Protein AF-A0A7C5MDJ0-F1 (afdb_monomer_lite)

Foldseek 3Di:
DPPPQDDLVRQLVLLVVLLVCVLVVHDPDDDDDPLSVVQVVLLVVVVDDPVVSNVLSVVLNVVQNVCSVVVVDSHGDHSCVVVVHDD

Structure (mmCIF, N/CA/C/O backbone):
data_AF-A0A7C5MDJ0-F1
#
_entry.id   AF-A0A7C5MDJ0-F1
#
loop_
_atom_site.group_PDB
_atom_site.id
_atom_site.type_symbol
_atom_site.label_atom_id
_atom_site.label_alt_id
_atom_site.label_comp_id
_atom_site.label_asym_id
_atom_site.label_entity_id
_atom_site.label_seq_id
_atom_site.pdbx_PDB_ins_code
_atom_site.Cartn_x
_atom_site.Cartn_y
_atom_site.Cartn_z
_atom_site.occupancy
_atom_site.B_iso_or_equiv
_atom_site.auth_seq_id
_atom_site.auth_comp_id
_atom_site.auth_asym_id
_atom_site.auth_atom_id
_atom_site.pdbx_PDB_model_num
ATOM 1 N N . MET A 1 1 ? 7.648 -9.248 -27.714 1.00 37.88 1 MET A N 1
ATOM 2 C CA . MET A 1 1 ? 6.789 -9.320 -26.516 1.00 37.88 1 MET A CA 1
ATOM 3 C C . MET A 1 1 ? 7.706 -9.646 -25.354 1.00 37.88 1 MET A C 1
ATOM 5 O O . MET A 1 1 ? 7.960 -10.809 -25.092 1.00 37.88 1 MET A O 1
ATOM 9 N N . THR A 1 2 ? 8.360 -8.631 -24.794 1.00 44.91 2 THR A N 1
ATOM 10 C CA . THR A 1 2 ? 9.277 -8.814 -23.665 1.00 44.91 2 THR A CA 1
ATOM 11 C C . THR A 1 2 ? 8.434 -8.973 -22.416 1.00 44.91 2 THR A C 1
ATOM 13 O O . THR A 1 2 ? 7.618 -8.101 -22.125 1.00 44.91 2 THR A O 1
ATOM 16 N N . ASP A 1 3 ? 8.598 -10.106 -21.745 1.00 46.62 3 ASP A N 1
ATOM 17 C CA . ASP A 1 3 ? 8.041 -10.397 -20.432 1.00 46.62 3 ASP A CA 1
ATOM 18 C C . ASP A 1 3 ? 8.293 -9.196 -19.502 1.00 46.62 3 ASP A C 1
ATOM 20 O O . ASP A 1 3 ? 9.426 -8.900 -19.127 1.00 46.62 3 ASP A O 1
ATOM 24 N N . GLY A 1 4 ? 7.242 -8.406 -19.264 1.00 56.06 4 GLY A N 1
ATOM 25 C CA . GLY A 1 4 ? 7.283 -7.126 -18.556 1.00 56.06 4 GLY A CA 1
ATOM 26 C C . GLY A 1 4 ? 7.327 -7.310 -17.044 1.00 56.06 4 GLY A C 1
ATOM 27 O O . GLY A 1 4 ? 6.557 -6.673 -16.327 1.00 56.06 4 GLY A O 1
ATOM 28 N N . SER A 1 5 ? 8.168 -8.225 -16.565 1.00 68.06 5 SER A N 1
ATOM 29 C CA . SER A 1 5 ? 8.371 -8.437 -15.139 1.00 68.06 5 SER A CA 1
ATOM 30 C C . SER A 1 5 ? 9.123 -7.238 -14.568 1.00 68.06 5 SER A C 1
ATOM 32 O O . SER A 1 5 ? 10.304 -7.043 -14.842 1.00 68.06 5 SER A O 1
ATOM 34 N N . LEU A 1 6 ? 8.426 -6.428 -13.771 1.00 79.25 6 LEU A N 1
ATOM 35 C CA . LEU A 1 6 ? 9.044 -5.369 -12.979 1.00 79.25 6 LEU A CA 1
ATOM 36 C C . LEU A 1 6 ? 10.048 -5.980 -11.996 1.00 79.25 6 LEU A C 1
ATOM 38 O O . LEU A 1 6 ? 9.775 -7.003 -11.364 1.00 79.25 6 LEU A O 1
ATOM 42 N N . SER A 1 7 ? 11.184 -5.316 -11.831 1.00 86.62 7 SER A N 1
ATOM 43 C CA . SER A 1 7 ? 12.166 -5.630 -10.795 1.00 86.62 7 SER A CA 1
ATOM 44 C C . SER A 1 7 ? 11.549 -5.421 -9.409 1.00 86.62 7 SER A C 1
ATOM 46 O O . SER A 1 7 ? 10.645 -4.599 -9.237 1.00 86.62 7 SER A O 1
ATOM 48 N N . GLN A 1 8 ? 12.060 -6.104 -8.381 1.00 84.81 8 GLN A N 1
ATOM 49 C CA . GLN A 1 8 ? 11.556 -5.929 -7.011 1.00 84.81 8 GLN A CA 1
ATOM 50 C C . GLN A 1 8 ? 11.651 -4.474 -6.530 1.00 84.81 8 GLN A C 1
ATOM 52 O O . GLN A 1 8 ? 10.714 -3.981 -5.901 1.00 84.81 8 GLN A O 1
ATOM 57 N N . ASP A 1 9 ? 12.722 -3.764 -6.888 1.00 88.06 9 ASP A N 1
ATOM 58 C CA . ASP A 1 9 ? 12.879 -2.340 -6.574 1.00 88.06 9 ASP A CA 1
ATOM 59 C C . ASP A 1 9 ? 11.822 -1.471 -7.267 1.00 88.06 9 ASP A C 1
ATOM 61 O O . ASP A 1 9 ? 11.299 -0.522 -6.680 1.00 88.06 9 ASP A O 1
ATOM 65 N N . GLU A 1 10 ? 11.443 -1.819 -8.500 1.00 91.06 10 GLU A N 1
ATOM 66 C CA . GLU A 1 10 ? 10.394 -1.116 -9.239 1.00 91.06 10 GLU A CA 1
ATOM 67 C C . GLU A 1 10 ? 9.020 -1.366 -8.610 1.00 91.06 10 GLU A C 1
ATOM 69 O O . GLU A 1 10 ? 8.240 -0.427 -8.433 1.00 91.06 10 GLU A O 1
ATOM 74 N N . VAL A 1 11 ? 8.729 -2.610 -8.217 1.00 91.50 11 VAL A N 1
ATOM 75 C CA . VAL A 1 11 ? 7.501 -2.962 -7.487 1.00 91.50 11 VAL A CA 1
ATOM 76 C C . VAL A 1 11 ? 7.434 -2.205 -6.160 1.00 91.50 11 VAL A C 1
ATOM 78 O O . VAL A 1 11 ? 6.411 -1.583 -5.862 1.00 91.50 11 VAL A O 1
ATOM 81 N N . LEU A 1 12 ? 8.528 -2.185 -5.395 1.00 91.56 12 LEU A N 1
ATOM 82 C CA . LEU A 1 12 ? 8.626 -1.480 -4.119 1.00 91.56 12 LEU A CA 1
ATOM 83 C C . LEU A 1 12 ? 8.421 0.031 -4.288 1.00 91.56 12 LEU A C 1
ATOM 85 O O . LEU A 1 12 ? 7.617 0.631 -3.569 1.00 91.56 12 LEU A O 1
ATOM 89 N N . ALA A 1 13 ? 9.088 0.650 -5.264 1.00 92.44 13 ALA A N 1
ATOM 90 C CA . ALA A 1 13 ? 8.965 2.078 -5.538 1.00 92.44 13 ALA A CA 1
ATOM 91 C C . ALA A 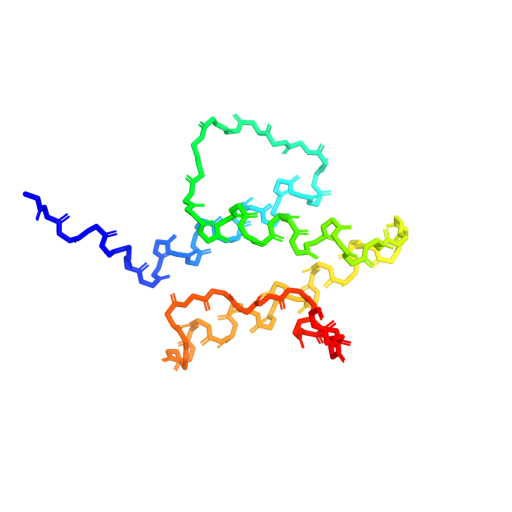1 13 ? 7.538 2.463 -5.961 1.00 92.44 13 ALA A C 1
ATOM 93 O O . ALA A 1 13 ? 6.995 3.474 -5.493 1.00 92.44 13 ALA A O 1
ATOM 94 N N . ARG A 1 14 ? 6.900 1.646 -6.812 1.00 93.38 14 ARG A N 1
ATOM 95 C CA . ARG A 1 14 ? 5.496 1.829 -7.216 1.00 93.38 14 ARG A CA 1
ATOM 96 C C . ARG A 1 14 ? 4.547 1.670 -6.034 1.00 93.38 14 ARG A C 1
ATOM 98 O O . ARG A 1 14 ? 3.662 2.507 -5.861 1.00 93.38 14 ARG A O 1
ATOM 105 N N . PHE A 1 15 ? 4.772 0.671 -5.182 1.00 93.69 15 PHE A N 1
ATOM 106 C CA . PHE A 1 15 ? 3.967 0.436 -3.986 1.00 93.69 15 PHE A CA 1
ATOM 107 C C . PHE A 1 15 ? 4.062 1.610 -3.005 1.00 93.69 15 PHE A C 1
ATOM 109 O O . PHE A 1 15 ? 3.044 2.190 -2.635 1.00 93.69 15 PHE A O 1
ATOM 116 N N . GLN A 1 16 ? 5.271 2.043 -2.643 1.00 92.94 16 GLN A N 1
ATOM 117 C CA . GLN A 1 16 ? 5.464 3.193 -1.752 1.00 92.94 16 GLN A CA 1
ATOM 118 C C . GLN A 1 16 ? 4.833 4.469 -2.320 1.00 92.94 16 GLN A C 1
ATOM 120 O O . GLN A 1 16 ? 4.270 5.285 -1.586 1.00 92.94 16 GLN A O 1
ATOM 125 N N . ARG A 1 17 ? 4.901 4.662 -3.643 1.00 92.81 17 ARG A N 1
ATOM 126 C CA . ARG A 1 17 ? 4.215 5.775 -4.302 1.00 92.81 17 ARG A CA 1
ATOM 127 C C . ARG A 1 17 ? 2.697 5.668 -4.155 1.00 92.81 17 ARG A C 1
ATOM 129 O O . ARG A 1 17 ? 2.087 6.665 -3.778 1.00 92.81 17 ARG A O 1
ATOM 136 N N . LEU A 1 18 ? 2.117 4.490 -4.389 1.00 93.00 18 LEU A N 1
ATOM 13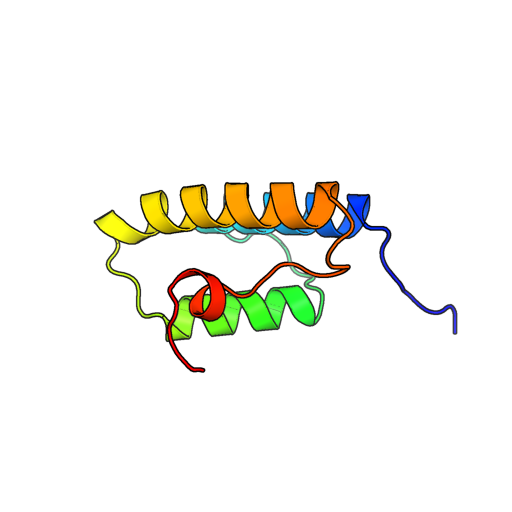7 C CA . LEU A 1 18 ? 0.686 4.243 -4.206 1.00 93.00 18 LEU A CA 1
ATOM 138 C C . LEU A 1 18 ? 0.240 4.561 -2.771 1.00 93.00 18 LEU A C 1
ATOM 140 O O . LEU A 1 18 ? -0.744 5.269 -2.579 1.00 93.00 18 LEU A O 1
ATOM 144 N N . ILE A 1 19 ? 0.989 4.109 -1.760 1.00 92.56 19 ILE A N 1
ATOM 145 C CA . ILE A 1 19 ? 0.678 4.397 -0.351 1.00 92.56 19 ILE A CA 1
ATOM 146 C C . ILE A 1 19 ? 0.716 5.898 -0.064 1.00 92.56 19 ILE A C 1
ATOM 148 O O . ILE A 1 19 ? -0.196 6.421 0.572 1.00 92.56 19 ILE A O 1
ATOM 152 N N . ARG A 1 20 ? 1.731 6.620 -0.553 1.00 92.25 20 ARG A N 1
ATOM 153 C CA . ARG A 1 20 ? 1.811 8.080 -0.377 1.00 92.25 20 ARG A CA 1
ATOM 154 C C . ARG A 1 20 ? 0.617 8.805 -0.994 1.00 92.25 20 ARG A C 1
ATOM 156 O O . ARG A 1 20 ? 0.128 9.759 -0.398 1.00 92.25 20 ARG A O 1
ATOM 163 N N . GLU A 1 21 ? 0.162 8.370 -2.165 1.00 92.06 21 GLU A N 1
ATOM 164 C CA . GLU A 1 21 ? -1.025 8.919 -2.831 1.00 92.06 21 GLU A CA 1
ATOM 165 C C . GLU A 1 21 ? -2.297 8.640 -2.010 1.00 92.06 21 GLU A C 1
ATOM 167 O O . GLU A 1 21 ? -3.072 9.556 -1.738 1.00 92.06 21 GLU A O 1
ATOM 172 N N . LEU A 1 22 ? -2.452 7.414 -1.500 1.00 89.88 22 LEU A N 1
ATOM 173 C CA . LEU A 1 22 ? -3.569 7.032 -0.629 1.00 89.88 22 LEU A CA 1
ATOM 174 C C . LEU A 1 22 ? -3.592 7.791 0.702 1.00 89.88 22 LEU A C 1
ATOM 176 O O . LEU A 1 22 ? -4.660 8.190 1.157 1.00 89.88 22 LEU A O 1
ATOM 180 N N . LEU A 1 23 ? -2.431 8.006 1.326 1.00 89.31 23 LEU A N 1
ATOM 181 C CA . LEU A 1 23 ? -2.312 8.769 2.572 1.00 89.31 23 LEU A CA 1
ATOM 182 C C . LEU A 1 23 ? -2.634 10.254 2.370 1.00 89.31 23 LEU A C 1
ATOM 184 O O . LEU A 1 23 ? -3.173 10.885 3.273 1.00 89.31 23 LEU A O 1
ATOM 188 N N . LYS A 1 24 ? -2.308 10.813 1.199 1.00 89.31 24 LYS A N 1
ATOM 189 C CA . LYS A 1 24 ? -2.650 12.198 0.843 1.00 89.31 24 LYS A CA 1
ATOM 190 C C . LYS A 1 24 ? -4.108 12.364 0.410 1.00 89.31 24 LYS A C 1
ATOM 192 O O . LYS A 1 24 ? -4.590 13.488 0.393 1.00 89.31 24 LYS A O 1
ATOM 197 N N . GLY A 1 25 ? -4.787 11.275 0.044 1.00 85.69 25 GLY A N 1
ATOM 198 C CA . GLY A 1 25 ? -6.128 11.322 -0.543 1.00 85.69 25 GLY A CA 1
ATOM 199 C C . GLY A 1 25 ? -6.151 11.847 -1.984 1.00 85.69 25 GLY A C 1
ATOM 200 O O . GLY A 1 25 ? -7.213 12.195 -2.486 1.00 85.69 25 GLY A O 1
ATOM 201 N N . GLU A 1 26 ? -4.998 11.902 -2.658 1.00 86.19 26 GLU A N 1
ATOM 202 C CA . GLU A 1 26 ? -4.867 12.409 -4.026 1.00 86.19 26 GLU A CA 1
ATOM 203 C C . GLU A 1 26 ? -4.093 11.413 -4.892 1.00 86.19 26 GLU A C 1
ATOM 205 O O . GLU A 1 26 ? -2.921 11.127 -4.636 1.00 86.19 26 GLU A O 1
ATOM 210 N N . ILE A 1 27 ? -4.720 10.944 -5.972 1.00 86.31 27 ILE A N 1
ATOM 211 C CA . ILE A 1 27 ? -4.090 10.078 -6.971 1.00 86.31 27 ILE A CA 1
ATOM 212 C C . ILE A 1 27 ? -3.963 10.871 -8.276 1.00 86.31 27 ILE A C 1
ATOM 214 O O . ILE A 1 27 ? -4.958 11.178 -8.923 1.00 86.31 27 ILE A O 1
ATOM 218 N N . LYS A 1 28 ? -2.731 11.227 -8.661 1.00 81.69 28 LYS A N 1
ATOM 219 C CA . LYS A 1 28 ? -2.447 12.097 -9.828 1.00 81.69 28 LYS A CA 1
ATOM 220 C C . LYS A 1 28 ? -1.974 11.348 -11.072 1.00 81.69 28 LYS A C 1
ATOM 222 O O . LYS A 1 28 ? -1.557 11.967 -12.046 1.00 81.69 28 LYS A O 1
ATOM 227 N N . ARG A 1 29 ? -1.939 10.020 -11.021 1.00 84.81 29 ARG A N 1
ATOM 228 C CA . ARG A 1 29 ? -1.355 9.184 -12.072 1.00 84.81 29 ARG A CA 1
ATOM 229 C C . ARG A 1 29 ? -2.431 8.492 -12.898 1.00 84.81 29 ARG A C 1
ATOM 231 O O . ARG A 1 29 ? -3.438 8.050 -12.364 1.00 84.81 29 ARG A O 1
ATOM 238 N N . ASN A 1 30 ? -2.149 8.363 -14.193 1.00 83.62 30 ASN A N 1
ATOM 239 C CA . ASN A 1 30 ? -3.060 7.802 -15.196 1.00 83.62 30 ASN A CA 1
ATOM 240 C C . ASN A 1 30 ? -2.700 6.361 -15.593 1.00 83.62 30 ASN A C 1
ATOM 242 O O . ASN A 1 30 ? -3.264 5.814 -16.535 1.00 83.62 30 ASN A O 1
ATOM 246 N N . THR A 1 31 ? -1.717 5.748 -14.929 1.00 86.06 31 THR A N 1
ATOM 247 C CA . THR A 1 31 ? -1.217 4.417 -15.291 1.00 86.06 31 THR A CA 1
ATOM 248 C C . THR A 1 31 ? -0.947 3.598 -14.041 1.00 86.06 31 THR A C 1
ATOM 250 O O . THR A 1 31 ? -0.150 3.992 -13.185 1.00 86.06 31 THR A O 1
ATOM 253 N N . PHE A 1 32 ? -1.575 2.429 -13.986 1.00 89.75 32 PHE A N 1
ATOM 254 C CA . PHE A 1 32 ? -1.477 1.463 -12.900 1.00 89.75 32 PHE A CA 1
ATOM 255 C C . PHE A 1 32 ? -1.115 0.097 -13.470 1.00 89.75 32 PHE A C 1
ATOM 257 O O . PHE A 1 32 ? -1.493 -0.234 -14.592 1.00 89.75 32 PHE A O 1
ATOM 264 N N . GLN A 1 33 ? -0.374 -0.690 -12.701 1.00 90.25 33 GLN A N 1
ATOM 265 C CA . GLN A 1 33 ? -0.217 -2.115 -12.970 1.00 90.25 33 GLN A CA 1
ATOM 266 C C . GLN A 1 33 ? -1.450 -2.883 -12.498 1.00 90.25 33 GLN A C 1
ATOM 268 O O . GLN A 1 33 ? -2.118 -2.431 -11.565 1.00 90.25 33 GLN A O 1
ATOM 273 N N . PRO A 1 34 ? -1.706 -4.076 -13.059 1.00 91.12 34 PRO A N 1
ATOM 274 C CA . PRO A 1 34 ? -2.797 -4.937 -12.611 1.00 91.12 34 PRO A CA 1
ATOM 275 C C . PRO A 1 34 ? -2.810 -5.150 -11.089 1.00 91.12 34 PRO A C 1
ATOM 277 O O . PRO A 1 34 ? -3.835 -4.921 -10.454 1.00 91.12 34 PRO A O 1
ATOM 280 N N . TRP A 1 35 ? -1.656 -5.449 -10.479 1.00 91.38 35 TRP A N 1
ATOM 281 C CA . TRP A 1 35 ? -1.556 -5.653 -9.028 1.00 91.38 35 TRP A CA 1
ATOM 282 C C . TRP A 1 35 ? -1.867 -4.384 -8.215 1.00 91.38 35 TRP A C 1
ATOM 284 O O . TRP A 1 35 ? -2.392 -4.476 -7.111 1.00 91.38 35 TRP A O 1
ATOM 294 N N . GLU A 1 36 ? -1.581 -3.185 -8.741 1.00 92.50 36 GLU A N 1
ATOM 295 C CA . GLU A 1 36 ? -1.908 -1.922 -8.059 1.00 92.50 36 GLU A CA 1
ATOM 296 C C . GLU A 1 36 ? -3.423 -1.724 -7.990 1.00 92.50 36 GLU A C 1
ATOM 298 O O . GLU A 1 36 ? -3.941 -1.285 -6.964 1.00 92.50 36 GLU A O 1
ATOM 303 N N . ILE A 1 37 ? -4.130 -2.082 -9.066 1.00 92.06 37 ILE A N 1
ATOM 304 C CA . ILE A 1 37 ? -5.593 -2.054 -9.111 1.00 92.06 37 ILE A CA 1
ATOM 305 C C . ILE A 1 37 ? -6.179 -3.082 -8.141 1.00 92.06 37 ILE A C 1
ATOM 307 O O . ILE A 1 37 ? -7.093 -2.750 -7.391 1.00 92.06 37 ILE A O 1
ATOM 311 N N . GLU A 1 38 ? -5.630 -4.297 -8.093 1.00 92.31 38 GLU A N 1
ATOM 312 C CA . GLU A 1 38 ? -6.075 -5.314 -7.134 1.00 92.31 38 GLU A CA 1
ATOM 313 C C . GLU A 1 38 ? -5.928 -4.851 -5.681 1.00 92.31 38 GLU A C 1
ATOM 315 O O . GLU A 1 38 ? -6.828 -5.083 -4.875 1.00 92.31 38 GLU A O 1
ATOM 320 N N . LEU A 1 39 ? -4.828 -4.169 -5.341 1.00 92.06 39 LEU A N 1
ATOM 321 C CA . LEU A 1 39 ? -4.647 -3.587 -4.011 1.00 92.06 39 LEU A CA 1
ATOM 322 C C . LEU A 1 39 ? -5.668 -2.488 -3.723 1.00 92.06 39 LEU A C 1
ATOM 324 O O . LEU A 1 39 ? -6.208 -2.440 -2.625 1.00 92.06 39 LEU A O 1
ATOM 328 N N . LEU A 1 40 ? -5.938 -1.604 -4.684 1.00 91.38 40 LEU A N 1
ATOM 329 C CA . LEU A 1 40 ? -6.934 -0.545 -4.513 1.00 91.38 40 LEU A CA 1
ATOM 330 C C . LEU A 1 40 ? -8.326 -1.125 -4.237 1.00 91.38 40 LEU A C 1
ATOM 332 O O . LEU A 1 40 ? -8.983 -0.698 -3.290 1.00 91.38 40 LEU A O 1
ATOM 336 N N . LEU A 1 41 ? -8.741 -2.131 -5.010 1.00 91.56 41 LEU A N 1
ATOM 337 C CA . LEU A 1 41 ? -10.013 -2.829 -4.808 1.00 91.56 41 LEU A CA 1
ATOM 338 C C . LEU A 1 41 ? -10.074 -3.529 -3.441 1.00 91.56 41 LEU A C 1
ATOM 340 O O . LEU A 1 41 ? -11.094 -3.459 -2.759 1.00 91.56 41 LEU A O 1
ATOM 344 N N . ASP A 1 42 ? -8.977 -4.161 -3.018 1.00 91.38 42 ASP A N 1
ATOM 345 C CA . ASP A 1 42 ? -8.857 -4.808 -1.706 1.00 91.38 42 ASP A CA 1
ATOM 346 C C . ASP A 1 42 ? -8.908 -3.807 -0.536 1.00 91.38 42 ASP A C 1
ATOM 348 O O . ASP A 1 42 ? -9.484 -4.078 0.518 1.00 91.38 42 ASP A O 1
ATOM 352 N N . ILE A 1 43 ? -8.341 -2.613 -0.713 1.00 89.19 43 ILE A N 1
ATOM 353 C CA . ILE A 1 43 ? -8.388 -1.554 0.302 1.00 89.19 43 ILE A CA 1
ATOM 354 C C . ILE A 1 43 ? -9.807 -1.011 0.452 1.00 89.19 43 ILE A C 1
ATOM 356 O O . ILE A 1 43 ? -10.274 -0.826 1.580 1.00 89.19 43 ILE A O 1
ATOM 360 N N . GLU A 1 44 ? -10.494 -0.773 -0.665 1.00 87.94 44 GLU A N 1
ATOM 361 C CA . GLU A 1 44 ? -11.882 -0.309 -0.660 1.00 87.94 44 GLU A CA 1
ATOM 362 C C . GLU A 1 44 ? -12.820 -1.367 -0.051 1.00 87.94 44 GLU A C 1
ATOM 364 O O . GLU A 1 44 ? -13.668 -1.02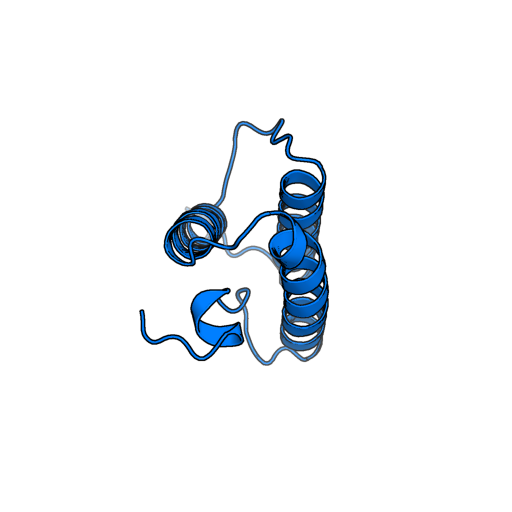8 0.778 1.00 87.94 44 GLU A O 1
ATOM 369 N N . SER A 1 45 ? -12.615 -2.659 -0.342 1.00 87.56 45 SER A N 1
ATOM 370 C CA . SER A 1 45 ? -13.410 -3.747 0.253 1.00 87.56 45 SER A CA 1
ATOM 371 C C . SER A 1 45 ? -13.224 -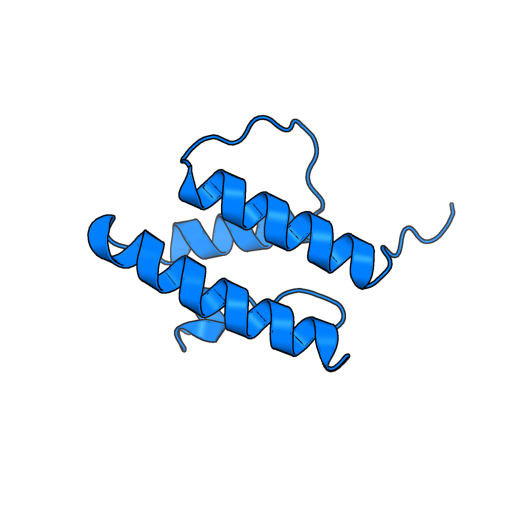3.877 1.772 1.00 87.56 45 SER A C 1
ATOM 373 O O . SER A 1 45 ? -14.146 -4.276 2.487 1.00 87.56 45 SER A O 1
ATOM 375 N N . CYS A 1 46 ? -12.066 -3.475 2.309 1.00 85.19 46 CYS A N 1
ATOM 376 C CA . CYS A 1 46 ? -11.817 -3.483 3.751 1.00 85.19 46 CYS A CA 1
ATOM 377 C C . CYS A 1 46 ? -12.658 -2.450 4.530 1.00 85.19 46 CYS A C 1
ATOM 379 O O . CYS A 1 46 ? -12.753 -2.569 5.759 1.00 85.19 46 CYS A O 1
ATOM 381 N N . ASN A 1 47 ? -13.271 -1.470 3.847 1.00 82.31 47 ASN A N 1
ATOM 382 C CA . ASN A 1 47 ? -14.145 -0.430 4.404 1.00 82.31 47 ASN A CA 1
ATOM 383 C C . ASN A 1 47 ? -13.587 0.200 5.701 1.00 82.31 47 ASN A C 1
ATOM 385 O O . ASN A 1 47 ? -14.223 0.209 6.762 1.00 82.31 47 ASN A O 1
ATOM 389 N N . LEU A 1 48 ? -12.329 0.651 5.643 1.00 78.69 48 LEU A N 1
ATOM 390 C CA . LEU A 1 48 ? -11.623 1.207 6.797 1.00 78.69 48 LEU A CA 1
ATOM 391 C C . LEU A 1 48 ? -12.219 2.555 7.224 1.00 78.69 48 LEU A C 1
ATOM 393 O O . LEU A 1 48 ? -12.321 3.486 6.427 1.00 78.69 48 LEU A O 1
ATOM 397 N N . ARG A 1 49 ? -12.515 2.708 8.522 1.00 76.00 49 ARG A N 1
ATOM 398 C CA . ARG A 1 49 ? -12.905 4.006 9.097 1.00 76.00 49 ARG A CA 1
ATOM 399 C C . ARG A 1 49 ? -11.744 5.005 8.986 1.00 76.00 49 ARG A C 1
ATOM 401 O O . ARG A 1 49 ? -10.616 4.681 9.358 1.00 76.00 49 ARG A O 1
ATOM 408 N N . LEU A 1 50 ? -12.036 6.229 8.538 1.00 66.50 50 LEU A N 1
ATOM 409 C CA . LEU A 1 50 ? -11.062 7.299 8.256 1.00 66.50 50 LEU A CA 1
ATOM 410 C C . LEU A 1 50 ? -9.971 7.516 9.333 1.00 66.50 50 LEU A C 1
ATOM 412 O O . LEU A 1 50 ? -8.799 7.483 8.965 1.00 66.50 50 LEU A O 1
ATOM 416 N N . PRO A 1 51 ? -10.274 7.653 10.643 1.00 66.88 51 PRO A N 1
ATOM 417 C CA . PRO A 1 51 ? -9.231 7.880 11.657 1.00 66.88 51 PRO A CA 1
ATOM 418 C C . PRO A 1 51 ? -8.310 6.667 11.875 1.00 66.88 51 PRO A C 1
ATOM 420 O O . PRO A 1 51 ? -7.177 6.798 12.335 1.00 66.88 51 PRO A O 1
ATOM 423 N N . SER A 1 52 ? -8.775 5.464 11.535 1.00 77.06 52 SER A N 1
ATOM 424 C CA . SER A 1 52 ? -7.988 4.232 11.633 1.00 77.06 52 SER A CA 1
ATOM 425 C C . SER A 1 52 ? -7.224 3.930 10.340 1.00 77.06 52 SER A C 1
ATOM 427 O O . SER A 1 52 ? -6.208 3.237 10.390 1.00 77.06 52 SER A O 1
ATOM 429 N N . ARG A 1 53 ? -7.679 4.465 9.197 1.00 84.69 53 ARG A N 1
ATOM 430 C CA . ARG A 1 53 ? -7.134 4.188 7.860 1.00 84.69 53 ARG A CA 1
ATOM 431 C C . ARG A 1 53 ? -5.659 4.553 7.755 1.00 84.69 53 ARG A C 1
ATOM 433 O O . ARG A 1 53 ? -4.870 3.722 7.321 1.00 84.69 53 ARG A O 1
ATOM 440 N N . GLU A 1 54 ? -5.271 5.745 8.200 1.00 87.12 54 GLU A N 1
ATOM 441 C CA . GLU A 1 54 ? -3.881 6.202 8.094 1.00 87.12 54 GLU A CA 1
ATOM 442 C C . GLU A 1 54 ? -2.916 5.293 8.871 1.00 87.12 54 GLU A C 1
ATOM 444 O O . GLU A 1 54 ? -1.921 4.803 8.336 1.00 87.12 54 GLU A O 1
ATOM 449 N N . ASN A 1 55 ? -3.253 5.005 10.130 1.00 88.94 55 ASN A N 1
ATOM 450 C CA . ASN A 1 55 ? -2.448 4.150 10.997 1.00 88.94 55 ASN A CA 1
ATOM 451 C C . ASN A 1 55 ? -2.331 2.721 10.452 1.00 88.94 55 ASN A C 1
ATOM 453 O O . ASN A 1 55 ? -1.256 2.121 10.520 1.00 88.94 55 ASN A O 1
ATOM 457 N N . VAL A 1 56 ? -3.420 2.178 9.902 1.00 90.69 56 VAL A N 1
ATOM 458 C CA . VAL A 1 56 ? -3.433 0.849 9.280 1.00 90.69 56 VAL A CA 1
ATOM 459 C C . VAL A 1 56 ? -2.567 0.829 8.022 1.00 90.69 56 VAL A C 1
ATOM 461 O O . VAL A 1 56 ? -1.710 -0.045 7.912 1.00 90.69 56 VAL A O 1
ATOM 464 N N . LEU A 1 57 ? -2.712 1.811 7.126 1.00 91.06 57 LEU A N 1
ATOM 465 C CA . LEU A 1 57 ? -1.919 1.900 5.896 1.00 91.06 57 LEU A CA 1
ATOM 466 C C . LEU A 1 57 ? -0.418 2.017 6.188 1.00 91.06 57 LEU A C 1
ATOM 468 O O . LEU A 1 57 ? 0.370 1.325 5.554 1.00 91.06 57 LEU A O 1
ATOM 472 N N . ARG A 1 58 ? -0.008 2.808 7.190 1.00 92.38 58 ARG A N 1
ATOM 473 C CA . ARG A 1 58 ? 1.409 2.923 7.593 1.00 92.38 58 ARG A CA 1
ATOM 474 C C . ARG A 1 58 ? 1.976 1.629 8.180 1.00 92.38 58 ARG A C 1
ATOM 476 O O . ARG A 1 58 ? 3.149 1.315 7.982 1.00 92.38 58 ARG A O 1
ATOM 483 N N . ARG A 1 59 ? 1.176 0.879 8.948 1.00 91.75 59 ARG A N 1
ATOM 484 C CA . ARG A 1 59 ? 1.595 -0.426 9.494 1.00 91.75 59 ARG A CA 1
ATOM 485 C C . ARG A 1 59 ? 1.703 -1.474 8.390 1.00 91.75 59 ARG A C 1
ATOM 487 O O . ARG A 1 59 ? 2.678 -2.220 8.365 1.00 91.75 59 ARG A O 1
ATOM 494 N N . TRP A 1 60 ? 0.733 -1.485 7.482 1.00 93.06 60 TRP A N 1
ATOM 495 C CA . TRP A 1 60 ? 0.718 -2.358 6.316 1.00 93.06 60 TRP A CA 1
ATOM 496 C C . TRP A 1 60 ? 1.890 -2.065 5.373 1.00 93.06 60 TRP A C 1
ATOM 498 O O . TRP A 1 60 ? 2.602 -2.991 4.999 1.00 93.06 60 TRP A O 1
ATOM 508 N N . GLU A 1 61 ? 2.180 -0.790 5.089 1.00 94.06 61 GLU A N 1
ATOM 509 C CA . GLU A 1 61 ? 3.338 -0.370 4.292 1.00 94.06 61 GLU A CA 1
ATOM 510 C C . GLU A 1 61 ? 4.637 -0.965 4.841 1.00 94.06 61 GLU A C 1
ATOM 512 O O . GLU A 1 61 ? 5.373 -1.626 4.114 1.00 94.06 61 GLU A O 1
ATOM 517 N N . LYS A 1 62 ? 4.897 -0.804 6.144 1.00 93.62 62 LYS A N 1
ATOM 518 C CA . LYS A 1 62 ? 6.098 -1.361 6.783 1.00 93.62 62 LYS A CA 1
ATOM 519 C C . LYS A 1 62 ? 6.179 -2.884 6.666 1.00 93.62 62 LYS A C 1
ATOM 521 O O . LYS A 1 62 ? 7.278 -3.417 6.534 1.00 93.62 62 LYS A O 1
ATOM 526 N N . ALA A 1 63 ? 5.048 -3.584 6.749 1.00 92.19 63 ALA A N 1
ATOM 527 C CA . ALA A 1 63 ? 5.007 -5.037 6.607 1.00 92.19 63 ALA A CA 1
ATOM 528 C C . ALA A 1 63 ? 5.327 -5.475 5.169 1.00 92.19 63 ALA A C 1
ATOM 530 O O . ALA A 1 63 ? 6.166 -6.353 4.979 1.00 92.19 63 ALA A O 1
ATOM 531 N N . VAL A 1 64 ? 4.727 -4.815 4.174 1.00 92.38 64 VAL A N 1
ATOM 532 C CA . VAL A 1 64 ? 4.973 -5.068 2.746 1.00 92.38 64 VAL A CA 1
ATOM 533 C C . VAL A 1 64 ? 6.422 -4.767 2.370 1.00 92.38 64 VAL A C 1
ATOM 535 O O . VAL A 1 64 ? 7.061 -5.589 1.724 1.00 92.38 64 VAL A O 1
ATOM 538 N N . VAL A 1 65 ? 6.967 -3.621 2.793 1.00 91.25 65 VAL A N 1
ATOM 539 C CA . VAL A 1 65 ? 8.361 -3.241 2.503 1.00 91.25 65 VAL A CA 1
ATOM 540 C C . VAL A 1 65 ? 9.312 -4.320 3.019 1.00 91.25 65 VAL A C 1
ATOM 542 O O . VAL A 1 65 ? 10.103 -4.851 2.249 1.00 91.25 65 VAL A O 1
ATOM 545 N N . ARG A 1 66 ? 9.151 -4.745 4.279 1.00 91.38 66 ARG A N 1
ATOM 546 C CA . ARG A 1 66 ? 9.958 -5.830 4.860 1.00 91.38 66 ARG A CA 1
ATOM 547 C C . ARG A 1 66 ? 9.798 -7.155 4.114 1.00 91.38 66 ARG A C 1
ATOM 549 O O . ARG A 1 66 ? 10.756 -7.913 4.016 1.00 91.38 66 ARG A O 1
ATOM 556 N N . GLN A 1 67 ? 8.597 -7.465 3.629 1.00 89.56 67 GLN A N 1
ATOM 557 C CA . GLN A 1 67 ? 8.334 -8.680 2.856 1.00 89.56 67 GLN A CA 1
ATOM 558 C C . GLN A 1 67 ? 9.070 -8.663 1.508 1.00 89.56 67 GLN A C 1
ATOM 560 O O . GLN A 1 67 ? 9.678 -9.670 1.137 1.00 89.56 67 GLN A O 1
ATOM 565 N N . LEU A 1 68 ? 9.018 -7.529 0.804 1.00 87.38 68 LEU A N 1
ATOM 566 C CA . LEU A 1 68 ? 9.665 -7.335 -0.493 1.00 87.38 68 LEU A CA 1
ATOM 567 C C . LEU A 1 68 ? 11.193 -7.292 -0.358 1.00 87.38 68 LEU A C 1
ATOM 569 O O . LEU A 1 68 ? 11.878 -7.965 -1.121 1.00 87.38 68 LEU A O 1
ATOM 573 N N . GLU A 1 69 ? 11.724 -6.597 0.652 1.00 87.38 69 GLU A N 1
ATOM 574 C CA . GLU A 1 69 ? 13.165 -6.543 0.953 1.00 87.38 69 GLU A CA 1
ATOM 575 C C . GLU A 1 69 ? 13.736 -7.917 1.323 1.00 87.38 69 GLU A C 1
ATOM 577 O O . GLU A 1 69 ? 14.865 -8.246 0.970 1.00 87.38 69 GLU A O 1
ATOM 582 N N . ARG A 1 70 ? 12.951 -8.757 2.010 1.00 85.88 70 ARG A N 1
ATOM 583 C CA . ARG A 1 70 ? 13.357 -10.127 2.356 1.00 85.88 70 ARG A CA 1
ATOM 584 C C . ARG A 1 70 ? 13.377 -11.070 1.148 1.00 85.88 70 ARG A C 1
ATOM 586 O O . ARG A 1 70 ? 13.834 -12.202 1.279 1.00 85.88 70 ARG A O 1
ATOM 593 N N . GLY A 1 71 ? 12.821 -10.658 0.008 1.00 77.88 71 GLY A N 1
ATOM 594 C CA . GLY A 1 71 ? 12.683 -11.501 -1.182 1.00 77.88 71 GLY A CA 1
ATOM 595 C C . GLY A 1 71 ? 11.704 -12.666 -1.018 1.00 77.88 71 GLY A C 1
ATOM 596 O O . GLY A 1 71 ? 11.702 -13.586 -1.826 1.00 77.88 71 GLY A O 1
ATOM 597 N N . SER A 1 72 ? 10.869 -12.660 0.028 1.00 75.12 72 SER A N 1
ATOM 598 C CA . SER A 1 72 ? 9.914 -13.752 0.278 1.00 75.12 72 SER A CA 1
ATOM 599 C C . SER A 1 72 ? 8.684 -13.691 -0.634 1.00 75.12 72 SER A C 1
ATOM 601 O O . SER A 1 72 ? 7.959 -14.675 -0.742 1.00 75.12 72 SER A O 1
ATOM 603 N N . ALA A 1 73 ? 8.431 -12.546 -1.270 1.00 78.00 73 ALA A N 1
ATOM 604 C CA . ALA A 1 73 ? 7.378 -12.370 -2.261 1.00 78.00 73 ALA A CA 1
ATOM 605 C C . ALA A 1 73 ? 7.832 -11.396 -3.354 1.00 78.00 73 ALA A C 1
ATOM 607 O O . ALA A 1 73 ? 8.558 -10.442 -3.080 1.00 78.00 73 ALA A O 1
ATOM 608 N N . THR A 1 74 ? 7.371 -11.626 -4.582 1.00 82.69 74 THR A N 1
ATOM 609 C CA . THR A 1 74 ? 7.599 -10.740 -5.735 1.00 82.69 74 THR A CA 1
ATOM 610 C C . THR A 1 74 ? 6.594 -9.590 -5.802 1.00 82.69 74 THR A C 1
ATOM 612 O O . THR A 1 74 ? 6.866 -8.574 -6.435 1.00 82.69 74 THR A O 1
ATOM 615 N N . LEU A 1 75 ? 5.441 -9.733 -5.139 1.00 88.06 75 LEU A N 1
ATOM 616 C CA . LEU A 1 75 ? 4.352 -8.759 -5.126 1.00 88.06 75 LEU A CA 1
ATOM 617 C C . LEU A 1 75 ? 3.955 -8.373 -3.693 1.00 88.06 75 LEU A C 1
ATOM 619 O O . LEU A 1 75 ? 4.122 -9.179 -2.772 1.00 88.06 75 LEU A O 1
ATOM 623 N N . PRO A 1 76 ? 3.401 -7.163 -3.493 1.00 89.88 76 PRO A N 1
ATOM 624 C CA . PRO A 1 76 ? 2.900 -6.728 -2.195 1.00 89.88 76 PRO A CA 1
ATOM 625 C C . PRO A 1 76 ? 1.798 -7.638 -1.651 1.00 89.88 76 PRO A C 1
ATOM 627 O O . PRO A 1 76 ? 0.862 -7.984 -2.374 1.00 89.88 76 PRO A O 1
ATOM 630 N N . MET A 1 77 ? 1.841 -7.955 -0.355 1.00 91.25 77 MET A N 1
ATOM 631 C CA . MET A 1 77 ? 0.695 -8.580 0.311 1.00 91.25 77 MET A CA 1
ATOM 632 C C . MET A 1 77 ? -0.536 -7.663 0.322 1.00 91.25 77 MET A C 1
ATOM 634 O O . MET A 1 77 ? -0.422 -6.455 0.545 1.00 91.25 77 MET A O 1
ATOM 638 N N . LYS A 1 78 ? -1.723 -8.255 0.154 1.00 91.69 78 LYS A N 1
ATOM 639 C CA . LYS A 1 78 ? -3.015 -7.552 0.217 1.00 91.69 78 LYS A CA 1
ATOM 640 C C . LYS A 1 78 ? -3.294 -7.015 1.626 1.00 91.69 78 LYS A C 1
ATOM 642 O O . LYS A 1 78 ? -2.795 -7.549 2.622 1.00 91.69 78 LYS A O 1
ATOM 647 N N . LEU A 1 79 ? -4.097 -5.959 1.724 1.00 89.25 79 LEU A N 1
ATOM 648 C CA . LEU A 1 79 ? -4.454 -5.365 3.008 1.00 89.25 79 LEU A CA 1
ATOM 649 C C . LEU A 1 79 ? -5.384 -6.295 3.801 1.00 89.25 79 LEU A C 1
ATOM 651 O O . LEU A 1 79 ? -5.182 -6.472 5.002 1.00 89.25 79 LEU A O 1
ATOM 655 N N . SER A 1 80 ? -6.354 -6.930 3.142 1.00 88.19 80 SER A N 1
ATOM 656 C CA . SER A 1 80 ? -7.226 -7.951 3.741 1.00 88.19 80 SER A CA 1
ATOM 657 C C . SER A 1 80 ? -6.417 -9.069 4.406 1.00 88.19 80 SER A C 1
ATOM 659 O O . SER A 1 80 ? -6.660 -9.407 5.567 1.00 88.19 80 SER A O 1
ATOM 661 N N . GLN A 1 81 ? -5.379 -9.549 3.713 1.00 88.69 81 GLN A N 1
ATOM 662 C CA . GLN A 1 81 ? -4.436 -10.549 4.212 1.00 88.69 81 GLN A CA 1
ATOM 663 C C . GLN A 1 81 ? -3.683 -10.054 5.454 1.00 88.69 81 GLN A C 1
ATOM 665 O O . GLN A 1 81 ? -3.563 -10.793 6.430 1.00 88.69 81 GLN A O 1
ATOM 670 N N . PHE A 1 82 ? -3.203 -8.80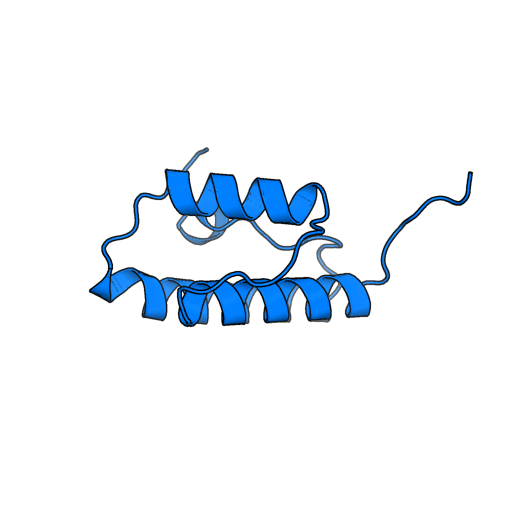7 5.450 1.00 87.75 82 PHE A N 1
ATOM 671 C CA . PHE A 1 82 ? -2.538 -8.206 6.610 1.00 87.75 82 PHE A CA 1
ATOM 672 C C . PHE A 1 82 ? -3.475 -8.059 7.819 1.00 87.75 82 PHE A C 1
ATOM 674 O O . PHE A 1 82 ? -3.057 -8.255 8.959 1.00 87.75 82 PHE A O 1
ATOM 681 N N . LEU A 1 83 ? -4.750 -7.750 7.581 1.00 85.31 83 LEU A N 1
ATOM 682 C CA . LEU A 1 83 ? -5.773 -7.629 8.621 1.00 85.31 83 LEU A CA 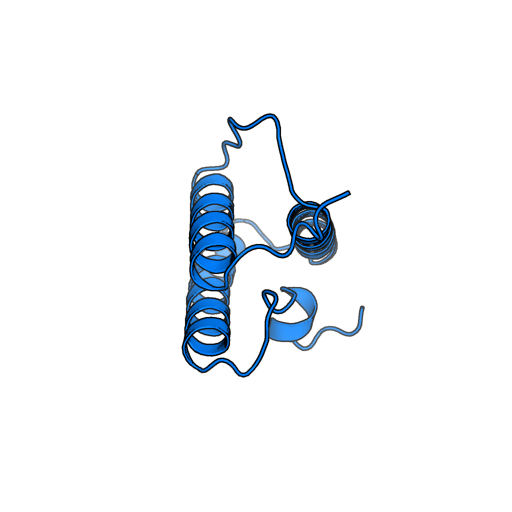1
ATOM 683 C C . LEU A 1 83 ? -6.322 -8.984 9.100 1.00 85.31 83 LEU A C 1
ATOM 685 O O . LEU A 1 83 ? -7.165 -9.005 9.997 1.00 85.31 83 LEU A O 1
ATOM 689 N N . GLY A 1 84 ? -5.883 -10.102 8.512 1.00 80.62 84 GLY A N 1
ATOM 690 C CA . GLY A 1 84 ? -6.403 -11.436 8.817 1.00 80.62 84 GLY A CA 1
ATOM 691 C C . GLY A 1 84 ? -7.866 -11.632 8.404 1.00 80.62 84 GLY A C 1
ATOM 692 O O . GLY A 1 84 ? -8.534 -12.529 8.917 1.00 80.62 84 GLY A O 1
ATOM 693 N N . ARG A 1 85 ? -8.386 -10.796 7.497 1.00 65.38 85 ARG A N 1
ATOM 694 C CA . ARG A 1 85 ? -9.721 -10.971 6.920 1.00 65.38 85 ARG A CA 1
ATOM 695 C C . ARG A 1 85 ? -9.629 -11.965 5.765 1.00 65.38 85 ARG A C 1
ATOM 697 O O . ARG A 1 85 ? -8.738 -11.860 4.926 1.00 65.38 85 ARG A O 1
ATOM 704 N N . LYS A 1 86 ? -10.541 -12.942 5.733 1.00 42.16 86 LYS A N 1
ATOM 705 C CA . LYS A 1 86 ? -10.732 -13.769 4.534 1.00 42.16 86 LYS A CA 1
ATOM 706 C C . LYS A 1 86 ? -11.275 -12.878 3.401 1.00 42.16 86 LYS A C 1
ATOM 708 O O . LYS A 1 86 ? -12.050 -11.974 3.723 1.00 42.16 86 LYS A O 1
ATOM 713 N N . PRO A 1 87 ? -10.832 -13.102 2.150 1.00 46.44 87 PRO A N 1
ATOM 714 C CA . PRO A 1 87 ? -11.304 -12.355 0.987 1.00 46.44 87 PRO A CA 1
ATOM 715 C C . PRO A 1 87 ? -12.810 -12.518 0.776 1.00 46.44 87 PRO A C 1
ATOM 717 O O . PRO A 1 87 ? -13.351 -13.576 1.179 1.00 46.44 87 PRO A O 1
#

pLDDT: mean 84.37, std 12.35, range [37.88, 94.06]

Secondary structure (DSSP, 8-state):
-------HHHHHHHHHHHHHHHHHT----S---HHHHHHHHHHHHTT--HHHHHHHHHHHHHHHHHHHHTTS-SSPPPHHHHTT---

Radius of gyration: 12.99 Å; chains: 1; bounding box: 28×26×38 Å

Sequence (87 aa):
MTDGSLSQDEVLARFQRLIRELLKGEIKRNTFQPWEIELLLDIESCNLRLPSRENVLRRWEKAVVRQLERGSATLPMKLSQFLGRKP